Protein AF-A0A3E2CLP2-F1 (afdb_monomer_lite)

Foldseek 3Di:
DPCVPVLVVVLVPVLVVLLVVLVVCVVVVNNVVSVVSVVVSVVSNVVSVVVVVVVCVVVVPVVPDDD

Sequence (67 aa):
PRIGLTVPSIVIMVPGLYMYRAMFYLGQFHTLPALDWTFRAFMVIICLPIGLAVARVITDKSWRYDV

Secondary structure (DSSP, 8-state):
--HHHHHHHHHHHHHHHHHHHHHHHHHTT-HHHHHHHHHHHHHHHHHHHHHHHHHHHHHGGGGSS--

Structure (mmCIF, N/CA/C/O backbone):
data_AF-A0A3E2CLP2-F1
#
_entry.id   AF-A0A3E2CLP2-F1
#
loop_
_atom_site.group_PDB
_atom_site.id
_atom_site.type_symbol
_atom_site.label_atom_id
_atom_site.label_alt_id
_atom_site.label_comp_id
_atom_site.label_asym_id
_atom_site.label_entity_id
_atom_site.label_seq_id
_atom_site.pdbx_PDB_ins_code
_atom_site.Cartn_x
_atom_site.Cartn_y
_atom_site.Cartn_z
_atom_site.occupancy
_atom_site.B_iso_or_equiv
_atom_site.auth_seq_id
_atom_site.auth_comp_id
_atom_site.auth_asym_id
_atom_site.auth_atom_id
_atom_site.pdbx_PDB_model_num
ATOM 1 N N . PRO A 1 1 ? 20.463 4.750 -10.773 1.00 60.19 1 PRO A N 1
ATOM 2 C CA . PRO A 1 1 ? 20.414 4.151 -9.412 1.00 60.19 1 PRO A CA 1
ATOM 3 C C . PRO A 1 1 ? 19.543 4.859 -8.335 1.00 60.19 1 PRO A C 1
ATOM 5 O O . PRO A 1 1 ? 19.403 4.301 -7.257 1.00 60.19 1 PRO A O 1
ATOM 8 N N . ARG A 1 2 ? 18.914 6.027 -8.577 1.00 57.84 2 ARG A N 1
ATOM 9 C CA . ARG A 1 2 ? 18.154 6.776 -7.534 1.00 57.84 2 ARG A CA 1
ATOM 10 C C . ARG A 1 2 ? 16.662 6.407 -7.447 1.00 57.84 2 ARG A C 1
ATOM 12 O O . ARG A 1 2 ? 16.094 6.322 -6.367 1.00 57.84 2 ARG A O 1
ATOM 19 N N . ILE A 1 3 ? 16.061 6.096 -8.599 1.00 60.97 3 ILE A N 1
ATOM 20 C CA . ILE A 1 3 ? 14.650 5.686 -8.758 1.00 60.97 3 ILE A CA 1
ATOM 21 C C . ILE A 1 3 ? 14.388 4.329 -8.078 1.00 60.97 3 ILE A C 1
ATOM 23 O O . ILE A 1 3 ? 13.258 4.000 -7.748 1.00 60.97 3 ILE A O 1
ATOM 27 N N . GLY A 1 4 ? 15.438 3.535 -7.842 1.00 70.44 4 GLY A N 1
ATOM 28 C CA . GLY A 1 4 ? 15.385 2.276 -7.099 1.00 70.44 4 GLY A CA 1
ATOM 29 C C . GLY A 1 4 ? 15.071 2.437 -5.613 1.00 70.44 4 GLY A C 1
ATOM 30 O O . GLY A 1 4 ? 14.492 1.527 -5.042 1.00 70.44 4 GLY A O 1
ATOM 31 N N . LEU A 1 5 ? 15.431 3.579 -5.014 1.00 73.94 5 LEU A N 1
ATOM 32 C CA . LEU A 1 5 ? 15.426 3.787 -3.560 1.00 73.94 5 LEU A CA 1
ATOM 33 C C . LEU A 1 5 ? 14.256 4.647 -3.071 1.00 73.94 5 LEU A C 1
ATOM 35 O O . LEU A 1 5 ? 13.739 4.414 -1.986 1.00 73.94 5 LEU A O 1
ATOM 39 N N . THR A 1 6 ? 13.801 5.620 -3.861 1.00 78.94 6 THR A N 1
ATOM 40 C CA . THR A 1 6 ? 12.666 6.488 -3.485 1.00 78.94 6 THR A CA 1
ATOM 41 C C . THR A 1 6 ? 11.314 5.810 -3.686 1.00 78.94 6 THR A C 1
ATOM 43 O O . THR A 1 6 ? 10.353 6.049 -2.959 1.00 78.94 6 THR A O 1
ATOM 46 N N . VAL A 1 7 ? 11.254 4.934 -4.680 1.00 79.00 7 VAL A N 1
ATOM 47 C CA . VAL A 1 7 ? 10.054 4.231 -5.114 1.00 79.00 7 VAL A CA 1
ATOM 48 C C . VAL A 1 7 ? 9.568 3.152 -4.120 1.00 79.00 7 VAL A C 1
ATOM 50 O O . VAL A 1 7 ? 8.369 3.097 -3.856 1.00 79.00 7 VAL A O 1
ATOM 53 N N . PRO A 1 8 ? 10.431 2.319 -3.510 1.00 79.56 8 PRO A N 1
ATOM 54 C CA . PRO A 1 8 ? 10.005 1.422 -2.436 1.00 79.56 8 PRO A CA 1
ATOM 55 C C . PRO A 1 8 ? 9.478 2.194 -1.222 1.00 79.56 8 PRO A C 1
ATOM 57 O O . PRO A 1 8 ? 8.472 1.810 -0.633 1.00 79.56 8 PRO A O 1
ATOM 60 N N . SER A 1 9 ? 10.107 3.324 -0.885 1.00 84.38 9 SER A N 1
ATOM 61 C CA . SER A 1 9 ? 9.717 4.140 0.267 1.00 84.38 9 SER A CA 1
ATOM 62 C C . SER A 1 9 ? 8.317 4.739 0.118 1.00 84.38 9 SER A C 1
ATOM 64 O O . SER A 1 9 ? 7.539 4.700 1.070 1.00 84.38 9 SER A O 1
ATOM 66 N N . ILE A 1 10 ? 7.947 5.235 -1.072 1.00 85.81 10 ILE A N 1
ATOM 67 C CA . ILE A 1 10 ? 6.599 5.791 -1.294 1.00 85.81 10 ILE A CA 1
ATOM 68 C C . ILE A 1 10 ? 5.511 4.707 -1.216 1.00 85.81 10 ILE A C 1
ATOM 70 O O . ILE A 1 10 ? 4.438 4.953 -0.665 1.00 85.81 10 ILE A O 1
ATOM 74 N N . VAL A 1 11 ? 5.804 3.491 -1.696 1.00 85.25 11 VAL A N 1
ATOM 75 C CA . VAL A 1 11 ? 4.883 2.342 -1.644 1.00 85.25 11 VAL A CA 1
ATOM 76 C C . VAL A 1 11 ? 4.644 1.865 -0.211 1.00 85.25 11 VAL A C 1
ATOM 78 O O . VAL A 1 11 ? 3.553 1.392 0.074 1.00 85.25 11 VAL A O 1
ATOM 81 N N . ILE A 1 12 ? 5.612 2.003 0.699 1.00 86.62 12 ILE A N 1
ATOM 82 C CA . ILE A 1 12 ? 5.470 1.572 2.102 1.00 86.62 12 ILE A CA 1
ATOM 83 C C . ILE A 1 12 ? 4.824 2.668 2.963 1.00 86.62 12 ILE A C 1
ATOM 85 O O . ILE A 1 12 ? 4.015 2.382 3.846 1.00 86.62 12 ILE A O 1
ATOM 89 N N . MET A 1 13 ? 5.147 3.934 2.696 1.00 88.75 13 MET A N 1
ATOM 90 C CA . MET A 1 13 ? 4.711 5.059 3.525 1.00 88.75 13 MET A CA 1
ATOM 91 C C . MET A 1 13 ? 3.243 5.446 3.303 1.00 88.75 13 MET A C 1
ATOM 93 O O . MET A 1 13 ? 2.537 5.760 4.262 1.00 88.75 13 MET A O 1
ATOM 97 N N . VAL A 1 14 ? 2.755 5.401 2.060 1.00 85.69 14 VAL A N 1
ATOM 98 C CA . VAL A 1 14 ? 1.372 5.795 1.738 1.00 85.69 14 VAL A CA 1
ATOM 99 C C . VAL A 1 14 ? 0.329 4.856 2.378 1.00 85.69 14 VAL A C 1
ATOM 101 O O . VAL A 1 14 ? -0.608 5.370 2.993 1.00 85.69 14 VAL A O 1
ATOM 104 N N . PRO A 1 15 ? 0.475 3.514 2.343 1.00 84.25 15 PRO A N 1
ATOM 105 C CA . PRO A 1 15 ? -0.430 2.595 3.036 1.00 84.25 15 PRO A CA 1
ATOM 106 C C . PRO A 1 15 ? -0.540 2.809 4.545 1.00 84.25 15 PRO A C 1
ATOM 108 O O . PRO A 1 15 ? -1.637 2.707 5.097 1.00 84.25 15 PRO A O 1
ATOM 111 N N . GLY A 1 16 ? 0.577 3.132 5.207 1.00 83.88 16 GLY A N 1
ATOM 112 C CA . GLY A 1 16 ? 0.621 3.297 6.661 1.00 83.88 16 GLY A CA 1
ATOM 113 C C . GLY A 1 16 ? -0.314 4.400 7.160 1.00 83.88 16 GLY A C 1
ATOM 114 O O . GLY A 1 16 ? -1.013 4.220 8.157 1.00 83.88 16 GLY A O 1
ATOM 115 N N . LEU A 1 17 ? -0.410 5.511 6.421 1.00 85.25 17 LEU A N 1
ATOM 116 C CA . LEU A 1 17 ? -1.315 6.616 6.753 1.00 85.25 17 LEU A CA 1
ATOM 117 C C . LEU A 1 17 ? -2.795 6.204 6.662 1.00 85.25 17 LEU A C 1
ATOM 119 O O . LEU A 1 17 ? -3.600 6.589 7.511 1.00 85.25 17 LEU A O 1
ATOM 123 N N . TYR A 1 18 ? -3.167 5.416 5.648 1.00 85.75 18 TYR A N 1
ATOM 124 C CA . TYR A 1 18 ? -4.548 4.957 5.476 1.00 85.75 18 TYR A CA 1
ATOM 125 C C . TYR A 1 18 ? -4.960 3.942 6.550 1.00 85.75 18 TYR A C 1
ATOM 127 O O . TYR A 1 18 ? -6.069 4.039 7.078 1.00 85.75 18 TYR A O 1
ATOM 135 N N . MET A 1 19 ? -4.058 3.034 6.936 1.00 82.81 19 MET A N 1
ATOM 136 C CA . MET A 1 19 ? -4.274 2.120 8.065 1.00 82.81 19 MET A CA 1
ATOM 137 C C . MET A 1 19 ? -4.429 2.867 9.393 1.00 82.81 19 MET A C 1
ATOM 139 O O . MET A 1 19 ? -5.329 2.550 10.170 1.00 82.81 19 MET A O 1
ATOM 143 N N . TYR A 1 20 ? -3.612 3.897 9.637 1.00 86.56 20 TYR A N 1
ATOM 144 C CA . TYR A 1 20 ? -3.735 4.714 10.846 1.00 86.56 20 TYR A CA 1
ATOM 145 C C . TYR A 1 20 ? -5.111 5.387 10.941 1.00 86.56 20 TYR A C 1
ATOM 147 O O . TYR A 1 20 ? -5.757 5.350 11.990 1.00 86.56 20 TYR A O 1
ATOM 155 N N . ARG A 1 21 ? -5.612 5.935 9.825 1.00 81.00 21 ARG A N 1
ATOM 156 C CA . ARG A 1 21 ? -6.961 6.517 9.773 1.00 81.00 21 ARG A CA 1
ATOM 157 C C . ARG A 1 21 ? -8.046 5.476 10.038 1.00 81.00 21 ARG A C 1
ATOM 159 O O . ARG A 1 21 ? -8.963 5.762 10.801 1.00 81.00 21 ARG A O 1
ATOM 166 N N . ALA A 1 22 ? -7.936 4.279 9.464 1.00 82.88 22 ALA A N 1
ATOM 167 C CA . ALA A 1 22 ? -8.890 3.201 9.713 1.00 82.88 22 ALA A CA 1
ATOM 168 C C . ALA A 1 22 ? -8.942 2.800 11.198 1.00 82.88 22 ALA A C 1
ATOM 170 O O . ALA A 1 22 ? -10.031 2.689 11.763 1.00 82.88 22 ALA A O 1
ATOM 171 N N . MET A 1 23 ? -7.779 2.670 11.845 1.00 81.94 23 MET A N 1
ATOM 172 C CA . MET A 1 23 ? -7.674 2.331 13.269 1.00 81.94 23 MET A CA 1
ATOM 173 C C . MET A 1 23 ? -8.265 3.427 14.169 1.00 81.94 23 MET A C 1
ATOM 175 O O . MET A 1 23 ? -8.965 3.127 15.136 1.00 81.94 23 MET A O 1
ATOM 179 N N . PHE A 1 24 ? -8.041 4.699 13.825 1.00 83.31 24 PHE A N 1
ATOM 180 C CA . PHE A 1 24 ? -8.612 5.837 14.549 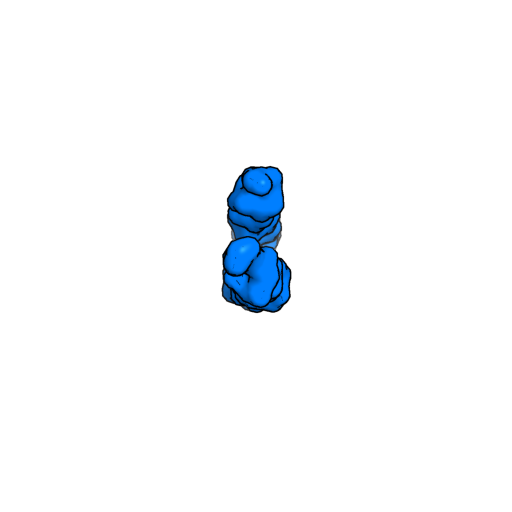1.00 83.31 24 PHE A CA 1
ATOM 181 C C . PHE A 1 24 ? -10.150 5.837 14.514 1.00 83.31 24 PHE A C 1
ATOM 183 O O . PHE A 1 24 ? -10.788 6.002 15.554 1.00 83.31 24 PHE A O 1
ATOM 190 N N . TYR A 1 25 ? -10.761 5.594 13.349 1.00 77.88 25 TYR A N 1
ATOM 191 C CA . TYR A 1 25 ? -12.224 5.508 13.231 1.00 77.88 25 TYR A CA 1
ATOM 192 C C . TYR A 1 25 ? -12.809 4.257 13.906 1.00 77.88 25 TYR A C 1
ATOM 194 O O . TYR A 1 25 ? -13.912 4.324 14.452 1.00 77.88 25 TYR A O 1
ATOM 202 N N . LEU A 1 26 ? -12.058 3.149 13.943 1.00 78.19 26 LEU A N 1
ATOM 203 C CA . LEU A 1 26 ? -12.417 1.940 14.697 1.00 78.19 26 LEU A CA 1
ATOM 204 C C . LEU A 1 26 ? -12.491 2.210 16.208 1.00 78.19 26 LEU A C 1
ATOM 206 O O . LEU A 1 26 ? -13.443 1.786 16.859 1.00 78.19 26 LEU A O 1
ATOM 210 N N . GLY A 1 27 ? -11.535 2.970 16.754 1.00 78.75 27 GLY A N 1
ATOM 211 C CA . GLY A 1 27 ? -11.515 3.359 18.170 1.00 78.75 27 GLY A CA 1
ATOM 212 C C . GLY A 1 27 ? -12.647 4.308 18.585 1.00 78.75 27 GLY A C 1
ATOM 213 O O . GLY A 1 27 ? -12.989 4.379 19.760 1.00 78.75 27 GLY A O 1
ATOM 214 N N . GLN A 1 28 ? -13.265 5.007 17.630 1.00 81.12 28 GLN A N 1
ATOM 215 C CA . GLN A 1 28 ? -14.434 5.869 17.849 1.00 81.12 28 GLN A CA 1
ATOM 216 C C . GLN A 1 28 ? -15.773 5.109 17.719 1.00 81.12 28 GLN A C 1
ATOM 218 O O . GLN A 1 28 ? -16.818 5.746 17.584 1.00 81.12 28 GLN A O 1
ATOM 223 N N . PHE A 1 29 ? -15.751 3.765 17.695 1.00 74.31 29 PHE A N 1
ATOM 224 C CA . PHE A 1 29 ? -16.904 2.872 17.459 1.00 74.31 29 PHE A CA 1
ATOM 225 C C . PHE A 1 29 ? -17.684 3.147 16.157 1.00 74.31 29 PHE A C 1
ATOM 227 O O . PHE A 1 29 ? -18.782 2.630 15.951 1.00 74.31 29 PHE A O 1
ATOM 234 N N . HIS A 1 30 ? -17.099 3.910 15.231 1.00 74.00 30 HIS A N 1
ATOM 235 C CA . HIS A 1 30 ? -17.671 4.208 13.925 1.00 74.00 30 HIS A CA 1
ATOM 236 C C . HIS A 1 30 ? -17.171 3.184 12.896 1.00 74.00 30 HIS A C 1
ATOM 238 O O . HIS A 1 30 ? -16.225 3.417 12.141 1.00 74.00 30 HIS A O 1
ATOM 244 N N . THR A 1 31 ? -17.831 2.027 12.862 1.00 76.19 31 THR A N 1
ATOM 245 C CA . THR A 1 31 ? -17.466 0.879 12.012 1.00 76.19 31 THR A CA 1
ATOM 246 C C . THR A 1 31 ? -17.652 1.131 10.516 1.00 76.19 31 THR A C 1
ATOM 248 O O . THR A 1 31 ? -16.826 0.684 9.723 1.00 76.19 31 THR A O 1
ATOM 251 N N . LEU A 1 32 ? -18.680 1.889 10.119 1.00 80.56 32 LEU A N 1
ATOM 252 C CA . LEU A 1 32 ? -18.938 2.246 8.717 1.00 80.56 32 LEU A CA 1
ATOM 253 C C . LEU A 1 32 ? -17.761 2.999 8.058 1.00 80.56 32 LEU A C 1
ATOM 255 O O . LEU A 1 32 ? -17.239 2.510 7.055 1.00 80.56 32 LEU A O 1
ATOM 259 N N . PRO A 1 33 ? -17.280 4.139 8.598 1.00 79.69 33 PRO A N 1
ATOM 260 C CA . PRO A 1 33 ? -16.133 4.825 8.010 1.00 79.69 33 PRO A CA 1
ATOM 261 C C . PRO A 1 33 ? -14.836 4.035 8.190 1.00 79.69 33 PRO A C 1
ATOM 263 O O . PRO A 1 33 ? -13.996 4.060 7.296 1.00 79.69 33 PRO A O 1
ATOM 266 N N . ALA A 1 34 ? -14.655 3.303 9.294 1.00 78.81 34 ALA A N 1
ATOM 267 C CA . ALA A 1 34 ? -13.452 2.495 9.486 1.00 78.81 34 ALA A CA 1
ATOM 268 C C . ALA A 1 34 ? -13.287 1.426 8.392 1.00 78.81 34 ALA A C 1
ATOM 270 O O . ALA A 1 34 ? -12.178 1.222 7.889 1.00 78.81 34 ALA A O 1
ATOM 271 N N . LEU A 1 35 ? -14.386 0.789 7.978 1.00 83.00 35 LEU A N 1
ATOM 272 C CA . LEU A 1 35 ? -14.383 -0.197 6.900 1.00 83.00 35 LEU A CA 1
ATOM 273 C C . LEU A 1 35 ? -14.088 0.443 5.533 1.00 83.00 35 LEU A C 1
ATOM 275 O O . LEU A 1 35 ? -13.269 -0.100 4.794 1.00 83.00 35 LEU A O 1
ATOM 279 N N . ASP A 1 36 ? -14.664 1.613 5.226 1.00 86.12 36 ASP A N 1
ATOM 280 C CA . ASP A 1 36 ? -14.374 2.357 3.983 1.00 86.12 36 ASP A CA 1
ATOM 281 C C . ASP A 1 36 ? -12.887 2.742 3.887 1.00 86.12 36 ASP A C 1
ATOM 283 O O . ASP A 1 36 ? -12.225 2.483 2.877 1.00 86.12 36 ASP A O 1
ATOM 287 N N . TRP A 1 37 ? -12.317 3.271 4.978 1.00 83.25 37 TRP A N 1
ATOM 288 C CA . TRP A 1 37 ? -10.893 3.614 5.046 1.00 83.25 37 TRP A CA 1
ATOM 289 C C . TRP A 1 37 ? -9.988 2.382 4.932 1.00 83.25 37 TRP A C 1
ATOM 291 O O . TRP A 1 37 ? -8.943 2.459 4.284 1.00 83.25 37 TRP A O 1
ATOM 301 N N . THR A 1 38 ? -10.398 1.242 5.494 1.00 84.88 38 THR A N 1
ATOM 302 C CA . THR A 1 38 ? -9.658 -0.029 5.395 1.00 84.88 38 THR A CA 1
ATOM 303 C C . THR A 1 38 ? -9.682 -0.578 3.971 1.00 84.88 38 THR A C 1
ATOM 305 O O . THR A 1 38 ? -8.637 -0.958 3.442 1.00 84.88 38 THR A O 1
ATOM 308 N N . PHE A 1 39 ? -10.843 -0.574 3.312 1.00 87.44 39 PHE A N 1
ATOM 309 C CA . PHE A 1 39 ? -10.973 -1.008 1.919 1.00 87.44 39 PHE A CA 1
ATOM 310 C C . PHE A 1 39 ? -10.163 -0.125 0.971 1.00 87.44 39 PHE A C 1
ATOM 312 O O . PHE A 1 39 ? -9.444 -0.639 0.112 1.00 87.44 39 PHE A O 1
ATOM 319 N N . ARG A 1 40 ? -10.210 1.199 1.164 1.00 86.44 40 ARG A N 1
ATOM 320 C CA . ARG A 1 40 ? -9.353 2.141 0.429 1.00 86.44 40 ARG A CA 1
ATOM 321 C C . ARG A 1 40 ? -7.874 1.848 0.658 1.00 86.44 40 ARG A C 1
ATOM 323 O O . ARG A 1 40 ? -7.121 1.808 -0.311 1.00 86.44 40 ARG A O 1
ATOM 330 N N . ALA A 1 41 ? -7.459 1.602 1.903 1.00 87.12 41 ALA A N 1
ATOM 331 C CA . ALA A 1 41 ? -6.078 1.236 2.217 1.00 87.12 41 ALA A CA 1
ATOM 332 C C . ALA A 1 41 ? -5.655 -0.032 1.461 1.00 87.12 41 ALA A C 1
ATOM 334 O O . ALA A 1 41 ? -4.607 -0.048 0.821 1.00 87.12 41 ALA A O 1
ATOM 335 N N . PHE A 1 42 ? -6.498 -1.066 1.477 1.00 87.56 42 PHE A N 1
ATOM 336 C CA . PHE A 1 42 ? -6.233 -2.347 0.823 1.00 87.56 42 PHE A CA 1
ATOM 337 C C . PHE A 1 42 ? -6.123 -2.210 -0.701 1.00 87.56 42 PHE A C 1
ATOM 339 O O . PHE A 1 42 ? -5.195 -2.736 -1.316 1.00 87.56 42 PHE A O 1
ATOM 346 N N . MET A 1 43 ? -7.026 -1.439 -1.313 1.00 89.69 43 MET A N 1
ATOM 347 C CA . MET A 1 43 ? -6.992 -1.178 -2.751 1.00 89.69 43 MET A CA 1
ATOM 348 C C . MET A 1 43 ? -5.726 -0.404 -3.150 1.00 89.69 43 MET A C 1
ATOM 350 O O . MET A 1 43 ? -5.081 -0.742 -4.142 1.00 89.69 43 MET A O 1
ATOM 354 N N . VAL A 1 44 ? -5.329 0.597 -2.357 1.00 89.56 44 VAL A N 1
ATOM 355 C CA . VAL A 1 44 ? -4.101 1.372 -2.587 1.00 89.56 44 VAL A CA 1
ATOM 356 C C . VAL A 1 44 ? -2.859 0.490 -2.435 1.00 89.56 44 VAL A C 1
ATOM 358 O O . VAL A 1 44 ? -1.988 0.552 -3.298 1.00 89.56 44 VAL A O 1
ATOM 361 N N . ILE A 1 45 ? -2.797 -0.374 -1.415 1.00 88.38 45 ILE A N 1
ATOM 362 C CA . ILE A 1 45 ? -1.686 -1.322 -1.193 1.00 88.38 45 ILE A CA 1
ATOM 363 C C . ILE A 1 45 ? -1.429 -2.198 -2.418 1.00 88.38 45 ILE A C 1
ATOM 365 O O . ILE A 1 45 ? -0.276 -2.484 -2.719 1.00 88.38 45 ILE A O 1
ATOM 369 N N . ILE A 1 46 ? -2.477 -2.615 -3.127 1.00 88.31 46 ILE A N 1
ATOM 370 C CA . ILE A 1 46 ? -2.347 -3.465 -4.316 1.00 88.31 46 ILE A CA 1
ATOM 371 C C . ILE A 1 46 ? -2.054 -2.613 -5.558 1.00 88.31 46 ILE A C 1
ATOM 373 O O . ILE A 1 46 ? -1.171 -2.932 -6.351 1.00 88.31 46 ILE A O 1
ATOM 377 N N . CYS A 1 47 ? -2.759 -1.495 -5.726 1.00 88.94 47 CYS A N 1
ATOM 378 C CA . CYS A 1 47 ? -2.686 -0.686 -6.940 1.00 88.94 47 CYS A CA 1
ATOM 379 C C . CYS A 1 47 ? -1.346 0.059 -7.098 1.00 88.94 47 CYS A C 1
ATOM 381 O O . CYS A 1 47 ? -0.831 0.166 -8.213 1.00 88.94 47 CY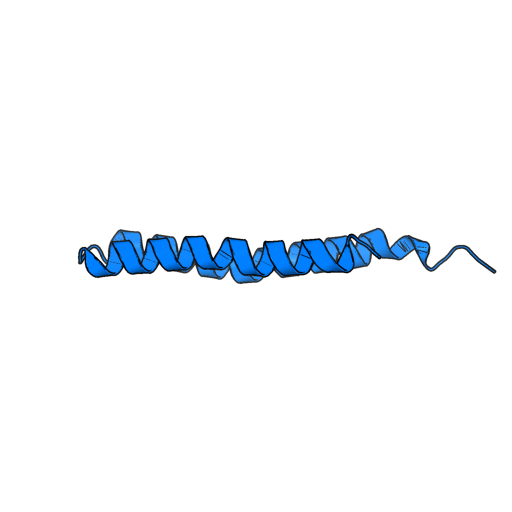S A O 1
ATOM 383 N N . LEU A 1 48 ?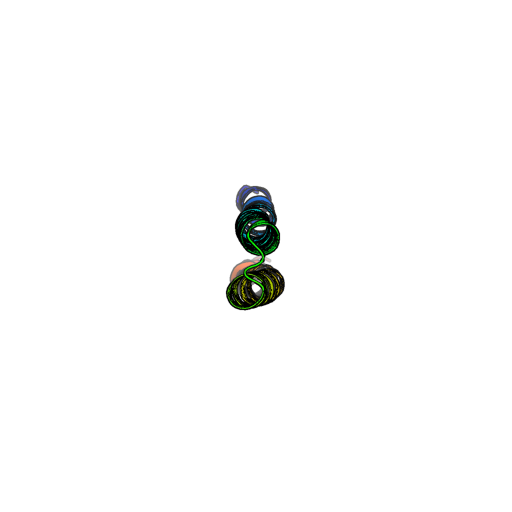 -0.764 0.562 -6.002 1.00 89.25 48 LEU A N 1
ATOM 384 C CA . LEU A 1 48 ? 0.491 1.331 -6.015 1.00 89.25 48 LEU A CA 1
ATOM 385 C C . LEU 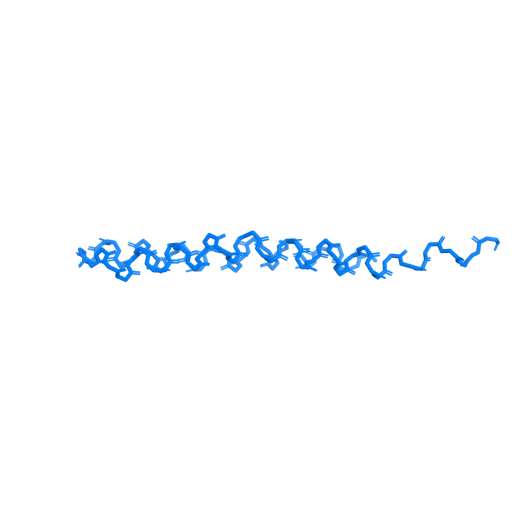A 1 48 ? 1.702 0.512 -6.512 1.00 89.25 48 LEU A C 1
ATOM 387 O O . LEU A 1 48 ? 2.350 0.954 -7.463 1.00 89.25 48 LEU A O 1
ATOM 391 N N . PRO A 1 49 ? 2.020 -0.675 -5.954 1.00 84.56 49 PRO A N 1
ATOM 392 C CA . PRO A 1 49 ? 3.131 -1.494 -6.436 1.00 84.56 49 PRO A CA 1
ATOM 393 C C . PRO A 1 49 ? 2.889 -2.048 -7.842 1.00 84.56 49 PRO A C 1
ATOM 395 O O . PRO A 1 49 ? 3.850 -2.179 -8.594 1.00 84.56 49 PRO A O 1
ATOM 398 N N . ILE A 1 50 ? 1.639 -2.320 -8.236 1.00 88.12 50 ILE A N 1
ATOM 399 C CA . ILE A 1 50 ? 1.320 -2.766 -9.602 1.00 88.12 50 ILE A CA 1
ATOM 400 C C . ILE A 1 50 ? 1.590 -1.652 -10.613 1.00 88.12 50 ILE A C 1
ATOM 402 O O . ILE A 1 50 ? 2.315 -1.876 -11.579 1.00 88.12 50 ILE A O 1
ATOM 406 N N . GLY A 1 51 ? 1.063 -0.443 -10.394 1.00 87.06 51 GLY A N 1
ATOM 407 C CA . GLY A 1 51 ? 1.294 0.687 -11.302 1.00 87.06 51 GLY A CA 1
ATOM 408 C C . GLY A 1 51 ? 2.779 1.023 -11.430 1.00 87.06 51 GLY A C 1
ATOM 409 O O . GLY A 1 51 ? 3.274 1.348 -12.507 1.00 87.06 51 GLY A O 1
ATOM 410 N N . LEU A 1 52 ? 3.515 0.851 -10.339 1.00 83.38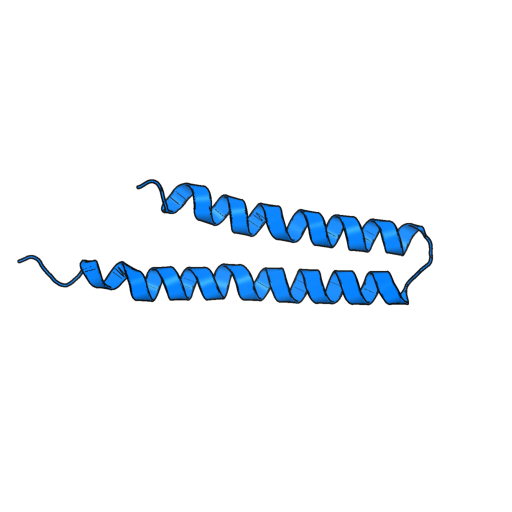 52 LEU A N 1
ATOM 411 C CA . LEU A 1 52 ? 4.951 1.030 -10.295 1.00 83.38 52 LEU A CA 1
ATOM 412 C C . LEU A 1 52 ? 5.727 -0.091 -11.011 1.00 83.38 52 LEU A C 1
ATOM 414 O O . LEU A 1 52 ? 6.682 0.197 -11.730 1.00 83.38 52 LEU A O 1
ATOM 418 N N . ALA A 1 53 ? 5.320 -1.351 -10.849 1.00 83.31 53 ALA A N 1
ATOM 419 C CA . ALA A 1 53 ? 5.881 -2.478 -11.588 1.00 83.31 53 ALA A CA 1
ATOM 420 C C . ALA A 1 53 ? 5.647 -2.308 -13.095 1.00 83.31 53 ALA A C 1
ATOM 422 O O . ALA A 1 53 ? 6.575 -2.477 -13.880 1.00 83.31 53 ALA A O 1
ATOM 423 N N . VAL A 1 54 ? 4.449 -1.872 -13.495 1.00 84.06 54 VAL A N 1
ATOM 424 C CA . VAL A 1 54 ? 4.120 -1.539 -14.888 1.00 84.06 54 VAL A CA 1
ATOM 425 C C . VAL A 1 54 ? 4.974 -0.371 -15.388 1.00 84.06 54 VAL A C 1
ATOM 427 O O . VAL A 1 54 ? 5.556 -0.461 -16.465 1.00 84.06 54 VAL A O 1
ATOM 430 N N . ALA A 1 55 ? 5.131 0.696 -14.599 1.00 81.88 55 ALA A N 1
ATOM 431 C CA . ALA A 1 55 ? 5.996 1.820 -14.953 1.00 81.88 55 ALA A CA 1
ATOM 432 C C . ALA A 1 55 ? 7.465 1.395 -15.108 1.00 81.88 55 ALA A C 1
ATOM 434 O O . ALA A 1 55 ? 8.139 1.875 -16.018 1.00 81.88 55 ALA A O 1
ATOM 435 N N . ARG A 1 56 ? 7.956 0.473 -14.270 1.00 76.56 56 ARG A N 1
ATOM 436 C CA . ARG A 1 56 ? 9.293 -0.123 -14.413 1.00 76.56 56 ARG A CA 1
ATOM 437 C C . ARG A 1 56 ? 9.406 -0.937 -15.694 1.00 76.56 56 ARG A C 1
ATOM 439 O O . ARG A 1 56 ? 10.282 -0.636 -16.487 1.00 76.56 56 ARG A O 1
ATOM 446 N N . VAL A 1 57 ? 8.478 -1.857 -15.953 1.00 76.00 57 VAL A N 1
ATOM 447 C CA . VAL A 1 57 ? 8.463 -2.679 -17.177 1.00 76.00 57 VAL A CA 1
ATOM 448 C C . VAL A 1 57 ? 8.414 -1.817 -18.445 1.00 76.00 57 VAL A C 1
ATOM 450 O O . VAL A 1 57 ? 9.103 -2.113 -19.417 1.00 76.00 57 VAL A O 1
ATOM 453 N N . ILE A 1 58 ? 7.639 -0.728 -18.439 1.00 76.81 58 ILE A N 1
ATOM 454 C CA . ILE A 1 58 ? 7.552 0.204 -19.574 1.00 76.81 58 ILE A CA 1
ATOM 455 C C . ILE A 1 58 ? 8.839 1.036 -19.717 1.00 76.81 58 ILE A C 1
ATOM 457 O O . ILE A 1 58 ? 9.303 1.263 -20.835 1.00 76.81 58 ILE A O 1
ATOM 461 N N . THR A 1 59 ? 9.425 1.488 -18.605 1.00 74.06 59 THR A N 1
ATOM 462 C CA . THR A 1 59 ? 10.634 2.335 -18.605 1.00 74.06 59 THR A CA 1
ATOM 463 C C . THR A 1 59 ? 11.916 1.527 -18.857 1.00 74.06 59 THR A C 1
ATOM 465 O O . THR A 1 59 ? 12.863 2.060 -19.431 1.00 74.06 59 THR A O 1
ATOM 468 N N . ASP A 1 60 ? 11.935 0.226 -18.549 1.00 61.47 60 ASP A N 1
ATOM 469 C CA . ASP A 1 60 ? 13.044 -0.700 -18.841 1.00 61.47 60 ASP A CA 1
ATOM 470 C C . ASP A 1 60 ? 13.198 -1.033 -20.348 1.00 61.47 60 ASP A C 1
ATOM 472 O O . ASP A 1 60 ? 14.035 -1.846 -20.741 1.00 61.47 60 ASP A O 1
ATOM 476 N N . LYS A 1 61 ? 12.491 -0.331 -21.249 1.00 51.44 61 LYS A N 1
ATOM 477 C CA . LYS A 1 61 ? 12.720 -0.384 -22.709 1.00 51.44 61 LYS A CA 1
ATOM 478 C C . LYS A 1 61 ? 14.083 0.195 -23.150 1.00 51.44 61 LYS A C 1
ATOM 480 O O . LYS A 1 61 ? 14.425 0.106 -24.326 1.00 51.44 61 LYS A O 1
ATOM 485 N N . SER A 1 62 ? 14.902 0.718 -22.233 1.00 52.22 62 SER A N 1
ATOM 486 C CA . SER A 1 62 ? 16.307 1.065 -22.509 1.00 52.22 62 SER A CA 1
ATOM 487 C C . SER A 1 62 ? 17.285 -0.113 -22.339 1.00 52.22 62 SER A C 1
ATOM 489 O O . SER A 1 62 ? 18.482 0.118 -22.230 1.00 52.22 62 SER A O 1
ATOM 491 N N . TRP A 1 63 ? 16.811 -1.368 -22.322 1.00 51.31 63 TRP A N 1
ATOM 492 C CA . TRP A 1 63 ? 17.669 -2.566 -22.422 1.00 51.31 63 TRP A CA 1
ATOM 493 C C . TRP A 1 63 ? 17.858 -3.060 -23.876 1.00 51.31 63 TRP A C 1
ATOM 495 O O . TRP A 1 63 ? 18.475 -4.090 -24.111 1.00 51.31 63 TRP A O 1
ATOM 505 N N . ARG A 1 64 ? 17.313 -2.384 -24.900 1.00 49.72 64 ARG A N 1
ATOM 506 C CA . ARG A 1 64 ? 17.392 -2.881 -26.295 1.00 49.72 64 ARG A CA 1
ATOM 507 C C . ARG A 1 64 ? 18.063 -1.955 -27.307 1.00 49.72 64 ARG A C 1
ATOM 509 O O . ARG A 1 64 ? 17.800 -2.098 -28.496 1.00 49.72 64 ARG A O 1
ATOM 516 N N . TYR A 1 65 ? 18.937 -1.068 -26.836 1.00 50.41 65 TYR A N 1
ATOM 517 C CA . TYR A 1 65 ? 19.896 -0.339 -27.673 1.00 50.41 65 TYR A CA 1
ATOM 518 C C . TYR A 1 65 ? 21.270 -0.293 -26.981 1.00 50.41 65 TYR A C 1
ATOM 520 O O . TYR A 1 65 ? 21.473 0.550 -26.115 1.00 50.41 65 TY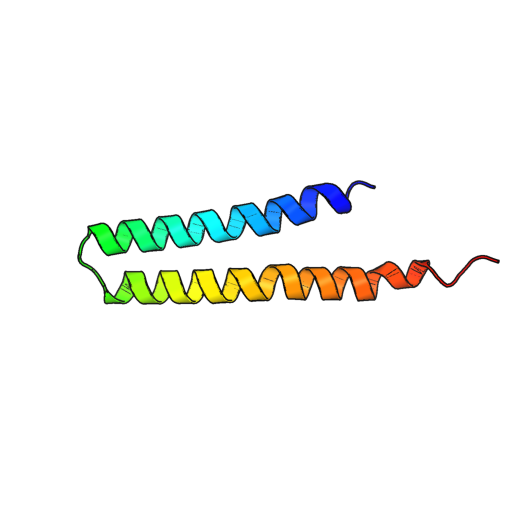R A O 1
ATOM 528 N N . ASP A 1 66 ? 22.091 -1.296 -27.316 1.00 44.94 66 ASP A N 1
ATOM 529 C CA . ASP A 1 66 ? 23.575 -1.411 -27.367 1.00 44.94 66 ASP A CA 1
ATOM 530 C C . ASP A 1 66 ? 23.901 -2.903 -27.132 1.00 44.94 66 ASP A C 1
ATOM 532 O O . ASP A 1 66 ? 23.591 -3.427 -26.061 1.00 44.94 66 ASP A O 1
ATOM 536 N N . VAL A 1 67 ? 24.350 -3.748 -28.076 1.00 43.53 67 VAL A N 1
ATOM 537 C CA . VAL A 1 67 ? 25.400 -3.606 -29.118 1.00 43.53 67 VAL A CA 1
ATOM 538 C C . VAL A 1 67 ? 26.580 -2.731 -28.742 1.00 43.53 67 VAL A C 1
ATOM 540 O O . VAL A 1 67 ? 26.379 -1.524 -28.549 1.00 43.53 67 VAL A O 1
#

Radius of gyration: 17.07 Å; chains: 1; bounding box: 44×10×47 Å

pLDDT: mean 77.84, std 12.03, range [43.53, 89.69]